Protein AF-A0A534KWX7-F1 (afdb_monomer_lite)

Foldseek 3Di:
DEEAEDQAALDDRDGDPVRVVVVVVCVVVVDDDDDYHYDYDYDPDGDHHPQPPNRDDD

Sequence (58 aa):
HVRVRAPGGNRSKSPGPGAQAAIRALSRAGLRIGRIEEVTPVPHDGTKPKGGRRGRRV

pLDDT: mean 92.93, std 1.67, range [86.88, 96.25]

Secondary structure (DSSP, 8-state):
-EEE----TTS--SPPTHHHHHHHHHHHTT-----EEE-----SSPPPPTTGGG----

Structure (mmCIF, N/CA/C/O backbone):
data_AF-A0A534KWX7-F1
#
_entry.id   AF-A0A534KWX7-F1
#
loop_
_atom_site.group_PDB
_atom_site.id
_atom_site.type_symbol
_atom_site.label_atom_id
_atom_site.label_alt_id
_atom_site.label_comp_id
_atom_site.label_asym_id
_atom_site.label_entity_id
_atom_site.label_seq_id
_atom_site.pdbx_PDB_ins_code
_atom_site.Cartn_x
_atom_site.Cartn_y
_atom_site.Cartn_z
_atom_site.occupancy
_atom_site.B_iso_or_equiv
_atom_site.auth_seq_id
_atom_site.auth_comp_id
_atom_site.auth_asym_id
_atom_site.auth_atom_id
_atom_site.pdbx_PDB_model_num
ATOM 1 N N . HIS A 1 1 ? -16.442 1.082 3.947 1.00 89.31 1 HIS A N 1
ATOM 2 C CA . HIS A 1 1 ? -15.799 0.407 2.799 1.00 89.31 1 HIS A CA 1
ATOM 3 C C . HIS A 1 1 ? -14.302 0.626 2.899 1.00 89.31 1 HIS A C 1
ATOM 5 O O . HIS A 1 1 ? -13.907 1.738 3.223 1.00 89.31 1 HIS A O 1
ATOM 11 N N . VAL A 1 2 ? -13.489 -0.409 2.693 1.00 92.81 2 VAL A N 1
ATOM 12 C CA . VAL A 1 2 ? -12.026 -0.345 2.819 1.00 92.81 2 VAL A CA 1
ATOM 13 C C . VAL A 1 2 ? -11.400 -0.776 1.500 1.00 92.81 2 VAL A C 1
ATOM 15 O O . VAL A 1 2 ? -11.795 -1.789 0.934 1.00 92.81 2 VAL A O 1
ATOM 18 N N . ARG A 1 3 ? -10.420 -0.012 1.017 1.00 93.75 3 ARG A N 1
ATOM 19 C CA . ARG A 1 3 ? -9.633 -0.347 -0.172 1.00 93.75 3 ARG A CA 1
ATOM 20 C C . ARG A 1 3 ? -8.179 -0.538 0.229 1.00 93.75 3 ARG A C 1
ATOM 22 O O . ARG A 1 3 ? -7.575 0.371 0.792 1.00 93.75 3 ARG A O 1
ATOM 29 N N . VAL A 1 4 ? -7.635 -1.717 -0.039 1.00 94.75 4 VAL A N 1
ATOM 30 C CA . VAL A 1 4 ? -6.242 -2.073 0.238 1.00 94.75 4 VAL A CA 1
ATOM 31 C C . VAL A 1 4 ? -5.438 -1.915 -1.041 1.00 94.75 4 VAL A C 1
ATOM 33 O O . VAL A 1 4 ? -5.861 -2.374 -2.096 1.00 94.75 4 VAL A O 1
ATOM 36 N N . ARG A 1 5 ? -4.276 -1.264 -0.952 1.00 94.19 5 ARG A N 1
ATOM 37 C CA . ARG A 1 5 ? -3.418 -0.994 -2.108 1.00 94.19 5 ARG A CA 1
ATOM 38 C C . ARG A 1 5 ? -1.962 -1.321 -1.802 1.00 94.19 5 ARG A C 1
ATOM 40 O O . ARG A 1 5 ? -1.383 -0.775 -0.865 1.00 94.19 5 ARG A O 1
ATOM 47 N N . ALA A 1 6 ? -1.361 -2.162 -2.632 1.00 93.56 6 ALA A N 1
ATOM 48 C CA . ALA A 1 6 ? 0.079 -2.348 -2.718 1.00 93.56 6 ALA A CA 1
ATOM 49 C C . ALA A 1 6 ? 0.706 -1.333 -3.696 1.00 93.56 6 ALA A C 1
ATOM 51 O O . ALA A 1 6 ? -0.007 -0.679 -4.465 1.00 93.56 6 ALA A O 1
ATOM 52 N N . PRO A 1 7 ? 2.045 -1.197 -3.716 1.00 93.44 7 PRO A N 1
ATOM 53 C CA . PRO A 1 7 ? 2.735 -0.311 -4.652 1.00 93.44 7 PRO A CA 1
ATOM 54 C C . PRO A 1 7 ? 2.337 -0.522 -6.125 1.00 93.44 7 PRO A C 1
ATOM 56 O O . PRO A 1 7 ? 2.122 0.456 -6.840 1.00 93.44 7 PRO A O 1
ATOM 59 N N . GLY A 1 8 ? 2.204 -1.780 -6.559 1.00 92.00 8 GLY A N 1
ATOM 60 C CA . GLY A 1 8 ? 1.740 -2.158 -7.895 1.00 92.00 8 GLY A CA 1
ATOM 61 C C . GLY A 1 8 ? 2.672 -1.743 -9.038 1.00 92.00 8 GLY A C 1
ATOM 62 O O . GLY A 1 8 ? 3.828 -1.358 -8.831 1.00 92.00 8 GLY A O 1
ATOM 63 N N . GLY A 1 9 ? 2.181 -1.857 -10.274 1.00 91.38 9 GLY A N 1
ATOM 64 C CA . GLY A 1 9 ? 2.963 -1.545 -11.472 1.00 91.38 9 GLY A CA 1
ATOM 65 C C . GLY A 1 9 ? 4.194 -2.447 -11.620 1.00 91.38 9 GLY A C 1
ATOM 66 O O . GLY A 1 9 ? 4.082 -3.672 -11.649 1.00 91.38 9 GLY A O 1
ATOM 67 N N . ASN A 1 10 ? 5.376 -1.828 -11.692 1.00 90.88 10 ASN A N 1
ATOM 68 C CA . ASN A 1 10 ? 6.675 -2.509 -11.757 1.00 90.88 10 ASN A CA 1
ATOM 69 C C . ASN A 1 10 ? 7.291 -2.815 -10.374 1.00 90.88 10 ASN A C 1
ATOM 71 O O . ASN A 1 10 ? 8.455 -3.216 -10.285 1.00 90.88 10 ASN A O 1
ATOM 75 N N . ARG A 1 11 ? 6.536 -2.582 -9.293 1.00 91.56 11 ARG A N 1
ATOM 76 C CA . ARG A 1 11 ? 6.923 -2.849 -7.900 1.00 91.56 11 ARG A CA 1
ATOM 77 C C . ARG A 1 11 ? 6.115 -4.028 -7.343 1.00 91.56 11 ARG A C 1
ATOM 79 O O . ARG A 1 11 ? 5.412 -4.716 -8.078 1.00 91.56 11 ARG A O 1
ATOM 86 N N . SER A 1 12 ? 6.227 -4.273 -6.034 1.00 91.06 12 SER A N 1
ATOM 87 C CA . SER A 1 12 ? 5.453 -5.324 -5.363 1.00 91.06 12 SER A CA 1
ATOM 88 C C . SER A 1 12 ? 3.953 -5.113 -5.565 1.00 91.06 12 SER A C 1
ATOM 90 O O . SER A 1 12 ? 3.430 -4.034 -5.276 1.00 91.06 12 SER A O 1
ATOM 92 N N . LYS A 1 13 ? 3.276 -6.161 -6.034 1.00 91.88 13 LYS A N 1
ATOM 93 C CA . LYS A 1 13 ? 1.817 -6.209 -6.186 1.00 91.88 13 LYS A CA 1
ATOM 94 C C . LYS A 1 13 ? 1.123 -6.742 -4.930 1.00 91.88 13 LYS A C 1
ATOM 96 O O . LYS A 1 13 ? -0.089 -6.653 -4.818 1.00 91.88 13 LYS A O 1
ATOM 101 N N . SER A 1 14 ? 1.892 -7.268 -3.980 1.00 91.25 14 SER A N 1
ATOM 102 C CA . SER A 1 14 ? 1.358 -7.812 -2.738 1.00 91.25 14 SER A CA 1
ATOM 103 C C . SER A 1 14 ? 1.307 -6.720 -1.671 1.00 91.25 14 SER A C 1
ATOM 105 O O . SER A 1 14 ? 2.347 -6.102 -1.394 1.00 91.25 14 SER A O 1
ATOM 107 N N . PRO A 1 15 ? 0.138 -6.472 -1.055 1.00 92.94 15 PRO A N 1
ATOM 108 C CA . PRO A 1 15 ? 0.046 -5.634 0.130 1.00 92.94 15 PRO A CA 1
ATOM 109 C C . PRO A 1 15 ? 0.940 -6.198 1.238 1.00 92.94 15 PRO A C 1
ATOM 111 O O . PRO A 1 15 ? 1.045 -7.412 1.414 1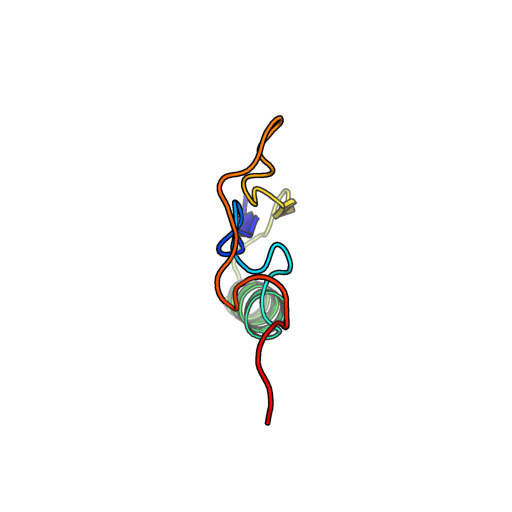.00 92.94 15 PRO A O 1
ATOM 114 N N . GLY A 1 16 ? 1.613 -5.320 1.980 1.00 93.81 16 GLY A N 1
ATOM 115 C CA . GLY A 1 16 ? 2.467 -5.743 3.089 1.00 93.81 16 GLY A CA 1
ATOM 116 C C . GLY A 1 16 ? 1.664 -6.330 4.261 1.00 93.81 16 GLY A C 1
ATOM 117 O O . GLY A 1 16 ? 0.456 -6.098 4.360 1.00 93.81 16 GLY A O 1
ATOM 118 N N . PRO A 1 17 ? 2.329 -7.012 5.213 1.00 94.25 17 PRO A N 1
ATOM 119 C CA . PRO A 1 17 ? 1.667 -7.629 6.370 1.00 94.25 17 PRO A CA 1
ATOM 120 C C . PRO A 1 17 ? 0.880 -6.620 7.228 1.00 94.25 17 PRO A C 1
ATOM 122 O O . PRO A 1 17 ? -0.115 -6.976 7.860 1.00 94.25 17 PRO A O 1
ATOM 125 N N . GLY A 1 18 ? 1.272 -5.340 7.200 1.00 94.94 18 GLY A N 1
ATOM 126 C CA . GLY A 1 18 ? 0.577 -4.255 7.895 1.00 94.94 18 GLY A CA 1
ATOM 127 C C . GLY A 1 18 ? -0.845 -3.975 7.392 1.00 94.94 18 GLY A C 1
ATOM 128 O O . GLY A 1 18 ? -1.648 -3.437 8.150 1.00 94.94 18 GLY A O 1
ATOM 129 N N . ALA A 1 19 ? -1.196 -4.375 6.164 1.00 94.19 19 ALA A N 1
ATOM 130 C CA . ALA A 1 19 ? -2.533 -4.144 5.616 1.00 94.19 19 ALA A CA 1
ATOM 131 C C . ALA A 1 19 ? -3.618 -4.834 6.459 1.00 94.19 19 ALA A C 1
ATOM 133 O O . ALA A 1 19 ? -4.593 -4.206 6.874 1.00 94.19 19 ALA A O 1
ATOM 134 N N . GLN A 1 20 ? -3.407 -6.110 6.787 1.00 93.31 20 GLN A N 1
ATOM 135 C CA . GLN A 1 20 ? -4.365 -6.879 7.578 1.00 93.31 20 GLN A CA 1
ATOM 136 C C . GLN A 1 20 ? -4.387 -6.436 9.046 1.00 93.31 20 GLN A C 1
ATOM 138 O O . GLN A 1 20 ? -5.443 -6.430 9.680 1.00 93.31 20 GLN A O 1
ATOM 143 N N . ALA A 1 21 ? -3.236 -6.026 9.585 1.00 95.12 21 ALA A N 1
ATOM 144 C CA . ALA A 1 21 ? -3.150 -5.477 10.935 1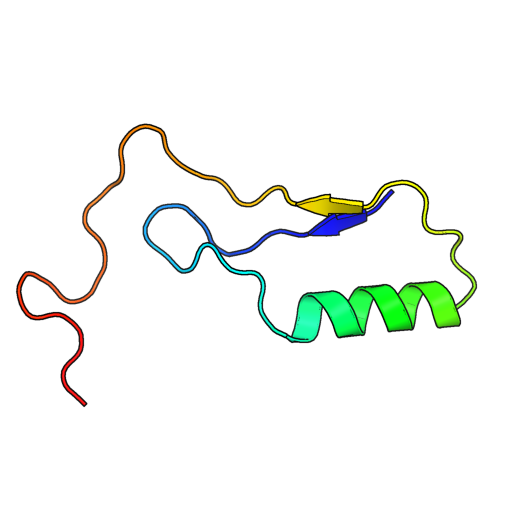.00 95.12 21 ALA A CA 1
ATOM 145 C C . ALA A 1 21 ? -3.971 -4.181 11.075 1.00 95.12 21 A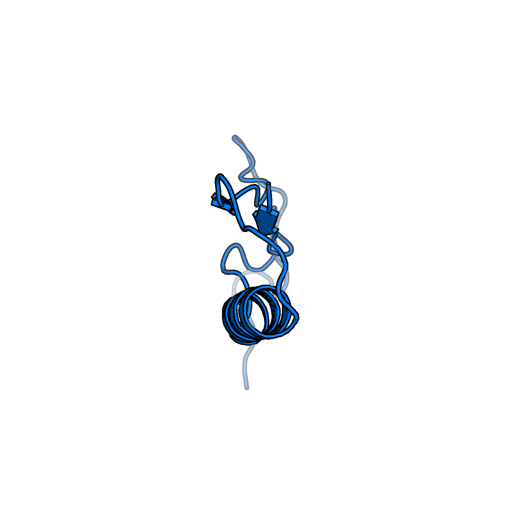LA A C 1
ATOM 147 O O . ALA A 1 21 ? -4.735 -4.047 12.032 1.00 95.12 21 ALA A O 1
ATOM 148 N N . ALA A 1 22 ? -3.885 -3.275 10.095 1.00 94.50 22 ALA A N 1
ATOM 149 C CA . ALA A 1 22 ? -4.646 -2.027 10.081 1.00 94.50 22 ALA A CA 1
ATOM 150 C C . ALA A 1 22 ? -6.163 -2.270 9.999 1.00 94.50 22 ALA A C 1
ATOM 152 O O . ALA A 1 22 ? -6.919 -1.691 10.776 1.00 94.50 22 ALA A O 1
ATOM 153 N N . ILE A 1 23 ? -6.616 -3.183 9.130 1.00 93.75 23 ILE A N 1
ATOM 154 C CA . ILE A 1 23 ? -8.038 -3.563 9.032 1.00 93.75 23 ILE A CA 1
ATOM 155 C C . ILE A 1 23 ? -8.559 -4.079 10.378 1.00 93.75 23 ILE A C 1
ATOM 157 O O . ILE A 1 23 ? -9.618 -3.658 10.845 1.00 93.75 23 ILE A O 1
ATOM 161 N N . ARG A 1 24 ? -7.797 -4.962 11.034 1.00 94.19 24 ARG A N 1
ATOM 162 C CA . ARG A 1 24 ? -8.160 -5.496 12.355 1.00 94.19 24 ARG A CA 1
ATOM 163 C C . ARG A 1 24 ? -8.231 -4.400 13.417 1.00 94.19 24 ARG A C 1
ATOM 165 O O . ARG A 1 24 ? -9.135 -4.433 14.246 1.00 94.19 24 ARG A O 1
ATOM 172 N N . ALA A 1 25 ? -7.307 -3.440 13.402 1.00 96.06 25 ALA A N 1
ATOM 173 C CA . ALA A 1 25 ? -7.319 -2.315 14.335 1.00 96.06 25 ALA A CA 1
ATOM 174 C C . ALA A 1 25 ? -8.565 -1.433 14.150 1.00 96.06 25 ALA A C 1
ATOM 176 O O . ALA A 1 25 ? -9.233 -1.115 15.129 1.00 96.06 25 ALA A O 1
ATOM 177 N N . LEU A 1 26 ? -8.933 -1.119 12.904 1.00 93.38 26 LEU A N 1
ATOM 178 C CA . LEU A 1 26 ? -10.135 -0.337 12.591 1.00 93.38 26 LEU A CA 1
ATOM 179 C C . LEU A 1 26 ? -11.419 -1.053 13.028 1.00 93.38 26 LEU A C 1
ATOM 181 O O . LEU A 1 26 ? -12.314 -0.426 13.589 1.00 93.38 26 LEU A O 1
ATOM 185 N N . SER A 1 27 ? -11.488 -2.373 12.833 1.00 94.12 27 SER A N 1
ATOM 186 C CA . SER A 1 27 ? -12.612 -3.175 13.324 1.00 94.12 27 SER A CA 1
ATOM 187 C C . SER A 1 27 ? -12.704 -3.160 14.853 1.00 94.12 27 SER A C 1
ATOM 189 O O . SER A 1 27 ? -13.804 -3.076 15.390 1.00 94.12 27 SER A O 1
ATOM 191 N N . ARG A 1 28 ? -11.568 -3.227 15.561 1.00 96.25 28 ARG A N 1
ATOM 192 C CA . ARG A 1 28 ? -11.523 -3.151 17.034 1.00 96.25 28 ARG A CA 1
ATOM 193 C C . ARG A 1 28 ? -11.874 -1.767 17.570 1.00 96.25 28 ARG A C 1
ATOM 195 O O . ARG A 1 28 ? -12.446 -1.677 18.646 1.00 96.25 28 ARG A O 1
ATOM 202 N N . ALA A 1 29 ? -11.581 -0.712 16.814 1.00 95.06 29 ALA A N 1
ATOM 203 C CA . ALA A 1 29 ? -11.969 0.658 17.140 1.00 95.06 29 ALA A CA 1
ATOM 204 C C . ALA A 1 29 ? -13.484 0.922 16.988 1.00 95.06 29 ALA A C 1
ATOM 206 O O . ALA A 1 29 ? -13.931 2.043 17.209 1.00 95.06 29 ALA A O 1
ATOM 207 N N . GLY A 1 30 ? -14.281 -0.084 16.602 1.00 93.06 30 GLY A N 1
ATOM 208 C CA . GLY A 1 30 ? -15.741 0.013 16.508 1.00 93.06 30 GLY A CA 1
ATOM 209 C C . GLY A 1 30 ? -16.266 0.458 15.141 1.00 93.06 30 GLY A C 1
ATOM 210 O O . GLY A 1 30 ? -17.472 0.648 14.979 1.00 93.06 30 GLY A O 1
ATOM 211 N N . LEU A 1 31 ? -15.402 0.596 14.129 1.00 93.12 31 LEU A N 1
ATOM 212 C CA . LEU A 1 31 ? -15.843 0.920 12.773 1.00 93.12 31 LEU A CA 1
ATOM 213 C C . LEU A 1 31 ? -16.473 -0.306 12.104 1.00 93.12 31 LEU A C 1
ATOM 215 O O . LEU A 1 31 ? -15.856 -1.367 11.991 1.00 93.12 31 LEU A O 1
ATOM 219 N N . ARG A 1 32 ? -17.694 -0.144 11.583 1.00 92.06 32 ARG A N 1
ATOM 220 C CA . ARG A 1 32 ? -18.369 -1.180 10.788 1.00 92.06 32 ARG A CA 1
ATOM 221 C C . ARG A 1 32 ? -17.736 -1.253 9.401 1.00 92.06 32 ARG A C 1
ATOM 223 O O . ARG A 1 32 ? -17.974 -0.409 8.533 1.00 92.06 32 ARG A O 1
ATOM 230 N N . ILE A 1 33 ? -16.911 -2.271 9.188 1.00 89.44 33 ILE A N 1
ATOM 231 C CA . ILE A 1 33 ? -16.289 -2.526 7.890 1.00 89.44 33 ILE A CA 1
ATOM 232 C C . ILE A 1 33 ? -17.332 -3.171 6.968 1.00 89.44 33 ILE A C 1
ATOM 234 O O . ILE A 1 33 ? -17.847 -4.243 7.257 1.00 89.44 33 ILE A O 1
ATOM 238 N N . GLY A 1 34 ? -17.662 -2.482 5.872 1.00 91.75 34 GLY A N 1
ATOM 239 C CA . GLY A 1 34 ? -18.472 -3.023 4.773 1.00 91.75 34 GLY A CA 1
ATOM 240 C C . GLY A 1 34 ? -17.626 -3.903 3.846 1.00 91.75 34 GLY A C 1
ATOM 241 O O . GLY A 1 34 ? -16.960 -4.826 4.298 1.00 91.75 34 GLY A O 1
ATOM 242 N N . ARG A 1 35 ? -17.582 -3.590 2.543 1.00 92.88 35 ARG A N 1
ATOM 243 C CA . ARG A 1 35 ? -16.706 -4.324 1.608 1.00 92.88 35 ARG A CA 1
ATOM 244 C C . ARG A 1 35 ? -15.235 -3.957 1.784 1.00 92.88 35 ARG A C 1
ATOM 246 O O . ARG A 1 35 ? -14.913 -2.792 2.053 1.00 92.88 35 ARG A O 1
ATOM 253 N N . ILE A 1 36 ? -14.387 -4.961 1.586 1.00 93.12 36 ILE A N 1
ATOM 254 C CA . ILE A 1 36 ? -12.934 -4.848 1.500 1.00 93.12 36 ILE A CA 1
ATOM 255 C C . ILE A 1 36 ? -12.547 -5.173 0.057 1.00 93.12 36 ILE A C 1
ATOM 257 O O . ILE A 1 36 ? -12.887 -6.242 -0.440 1.00 93.12 36 ILE A O 1
ATOM 261 N N . GLU A 1 37 ? -11.865 -4.248 -0.607 1.00 94.19 37 GLU A N 1
ATOM 262 C CA . GLU A 1 37 ? -11.457 -4.378 -2.009 1.00 94.19 37 GLU A CA 1
ATOM 263 C C . GLU A 1 37 ? -9.937 -4.244 -2.127 1.00 94.19 37 GLU A C 1
ATOM 265 O O . GLU A 1 37 ? -9.333 -3.344 -1.542 1.00 94.19 37 GLU A O 1
ATOM 270 N N . GLU A 1 38 ? -9.321 -5.133 -2.896 1.00 91.81 38 GLU A N 1
ATOM 271 C CA . GLU A 1 38 ? -7.915 -5.056 -3.287 1.00 91.81 38 GLU A CA 1
ATOM 272 C C . GLU A 1 38 ? -7.843 -4.231 -4.582 1.00 91.81 38 GLU A C 1
ATOM 274 O O . GLU A 1 38 ? -8.486 -4.574 -5.570 1.00 91.81 38 GLU A O 1
ATOM 279 N N . VAL A 1 39 ? -7.146 -3.093 -4.551 1.00 95.12 39 VAL A N 1
ATOM 280 C CA . VAL A 1 39 ? -7.110 -2.115 -5.656 1.00 95.12 39 VAL A CA 1
ATOM 281 C C . VAL A 1 39 ? -5.686 -1.834 -6.135 1.00 95.12 39 VAL A C 1
ATOM 283 O O . VAL A 1 39 ? -5.379 -0.742 -6.626 1.00 95.12 39 VAL A O 1
ATOM 286 N N . THR A 1 40 ? -4.773 -2.789 -5.955 1.00 94.94 40 THR A N 1
ATOM 287 C CA . THR A 1 40 ? -3.409 -2.664 -6.464 1.00 94.94 40 THR A CA 1
ATOM 288 C C . THR A 1 40 ? -3.430 -2.529 -7.984 1.00 94.94 40 THR A C 1
ATOM 290 O O . THR A 1 40 ? -4.009 -3.367 -8.672 1.00 94.94 40 THR A O 1
ATOM 293 N N . PRO A 1 41 ? -2.765 -1.504 -8.547 1.00 93.81 41 PRO A N 1
ATOM 294 C CA . PRO A 1 41 ? -2.739 -1.328 -9.988 1.00 93.81 41 PRO A CA 1
ATOM 295 C C . PRO A 1 41 ? -1.916 -2.443 -10.641 1.00 93.81 41 PRO A C 1
ATOM 297 O O . PRO A 1 41 ? -0.695 -2.534 -10.451 1.00 93.81 41 PRO A O 1
ATOM 300 N N . VAL A 1 42 ? -2.593 -3.270 -11.436 1.00 91.62 42 VAL A N 1
ATOM 301 C CA . VAL A 1 42 ? -1.983 -4.258 -12.328 1.00 91.62 42 VAL A CA 1
ATOM 302 C C . VAL A 1 42 ? -1.998 -3.675 -13.739 1.00 91.62 42 VAL A C 1
ATOM 304 O O . VAL A 1 42 ? -3.077 -3.450 -14.283 1.00 91.62 42 VAL A O 1
ATOM 307 N N . PRO A 1 43 ? -0.832 -3.370 -14.327 1.00 91.44 43 PRO A N 1
ATOM 308 C CA . PRO A 1 43 ? -0.792 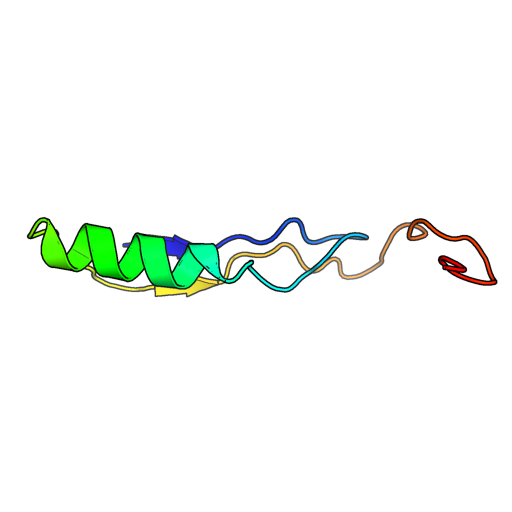-2.822 -15.671 1.00 91.44 43 PRO A CA 1
ATOM 309 C C . PRO A 1 43 ? -1.011 -3.935 -16.705 1.00 91.44 43 PRO A C 1
ATOM 311 O O . PRO A 1 43 ? -0.528 -5.051 -16.503 1.00 91.44 43 PRO A O 1
ATOM 314 N N . HIS A 1 44 ? -1.699 -3.623 -17.807 1.00 91.62 44 HIS A N 1
ATOM 315 C CA . HIS A 1 44 ? -1.809 -4.531 -18.957 1.00 91.62 44 HIS A CA 1
ATOM 316 C C . HIS A 1 44 ? -0.425 -4.796 -19.572 1.00 91.62 44 HIS A C 1
ATOM 318 O O . HIS A 1 44 ? -0.058 -5.951 -19.746 1.00 91.62 44 HIS A O 1
ATOM 324 N N . ASP A 1 45 ? 0.374 -3.733 -19.740 1.00 92.56 45 ASP A N 1
ATOM 325 C CA . ASP A 1 45 ? 1.793 -3.781 -20.105 1.00 92.56 45 ASP A CA 1
ATOM 326 C C . ASP A 1 45 ? 2.652 -3.032 -19.077 1.00 92.56 45 ASP A C 1
ATOM 328 O O . ASP A 1 45 ? 2.322 -1.929 -18.636 1.00 92.56 45 ASP A O 1
ATOM 332 N N . GLY A 1 46 ? 3.771 -3.631 -18.663 1.00 90.19 46 GLY A N 1
ATOM 333 C CA . GLY A 1 46 ? 4.617 -3.112 -17.586 1.00 90.19 46 GLY A CA 1
ATOM 334 C C . GLY A 1 46 ? 5.880 -2.394 -18.065 1.00 90.19 46 GLY A C 1
ATOM 335 O O . GLY A 1 46 ? 6.531 -2.812 -19.018 1.00 90.19 46 GLY A O 1
ATOM 336 N N . THR A 1 47 ? 6.305 -1.359 -17.334 1.00 92.50 47 THR A N 1
ATOM 337 C CA . THR A 1 47 ? 7.658 -0.799 -17.485 1.00 92.50 47 THR A CA 1
ATOM 338 C C . THR A 1 47 ? 8.707 -1.717 -16.848 1.00 92.50 47 THR A C 1
ATOM 340 O O . THR A 1 47 ? 8.409 -2.494 -15.936 1.00 92.50 47 THR A O 1
ATOM 343 N N . LYS A 1 48 ? 9.965 -1.622 -17.300 1.00 93.12 48 LYS A N 1
ATOM 344 C CA . LYS A 1 48 ? 11.067 -2.463 -16.805 1.00 93.12 48 LYS A CA 1
ATOM 345 C C . LYS A 1 48 ? 11.223 -2.350 -15.271 1.00 93.12 48 LYS A C 1
ATOM 347 O O . LYS A 1 48 ? 11.396 -1.236 -14.767 1.00 93.12 48 LYS A O 1
ATOM 352 N N . PRO A 1 49 ? 11.203 -3.467 -14.516 1.00 92.50 49 PRO A N 1
ATOM 353 C CA . PRO A 1 49 ? 11.405 -3.456 -13.069 1.00 92.50 49 PRO A CA 1
ATOM 354 C C . PRO A 1 49 ? 12.874 -3.204 -12.688 1.00 92.50 49 PRO A C 1
ATOM 356 O O . PRO A 1 49 ? 13.800 -3.378 -13.487 1.00 92.50 49 PRO A O 1
ATOM 359 N N . LYS A 1 50 ? 13.101 -2.795 -11.433 1.00 92.94 50 LYS A N 1
ATOM 360 C CA . LYS A 1 50 ? 14.452 -2.583 -10.882 1.00 92.94 50 LYS A CA 1
ATOM 361 C C . LYS A 1 50 ? 15.211 -3.917 -10.756 1.00 92.94 50 LYS A C 1
ATOM 363 O O . LYS A 1 50 ? 14.606 -4.948 -10.492 1.00 92.94 50 LYS A O 1
ATOM 368 N N . GLY A 1 51 ? 16.541 -3.883 -10.900 1.00 93.19 51 GLY A N 1
ATOM 369 C CA . GLY A 1 51 ? 17.426 -5.061 -10.797 1.00 93.19 51 GLY A CA 1
ATOM 370 C C . GLY A 1 51 ? 18.061 -5.510 -12.121 1.00 93.19 51 GLY A C 1
ATOM 371 O O . GLY A 1 51 ? 18.959 -6.348 -12.126 1.00 93.19 51 GLY A O 1
ATOM 372 N N . GLY A 1 52 ? 17.651 -4.933 -13.255 1.00 92.06 52 GLY A N 1
ATOM 373 C CA . GLY A 1 52 ? 18.215 -5.280 -14.563 1.00 92.06 52 GLY A CA 1
ATOM 374 C C . GLY A 1 52 ? 18.013 -6.760 -14.919 1.00 92.06 52 GLY A C 1
ATOM 375 O O . GLY A 1 52 ? 17.142 -7.424 -14.369 1.00 92.06 52 GLY A O 1
ATOM 376 N N . ARG A 1 53 ? 18.822 -7.298 -15.841 1.00 92.75 53 ARG A N 1
ATOM 377 C CA . ARG A 1 53 ? 18.684 -8.694 -16.312 1.00 92.75 53 ARG A CA 1
ATOM 378 C C . ARG A 1 53 ? 18.937 -9.735 -15.214 1.00 92.75 53 ARG A C 1
ATOM 380 O O . ARG A 1 53 ? 18.413 -10.835 -15.286 1.00 92.75 53 ARG A O 1
ATOM 387 N N . ARG A 1 54 ? 19.789 -9.405 -14.241 1.00 93.88 54 ARG A N 1
ATOM 388 C CA . ARG A 1 54 ? 20.292 -10.340 -13.221 1.00 93.88 54 ARG A CA 1
ATOM 389 C C . ARG A 1 54 ? 19.571 -10.217 -11.874 1.00 93.88 54 ARG A C 1
ATOM 391 O O . ARG A 1 54 ? 19.850 -11.017 -10.990 1.00 93.88 54 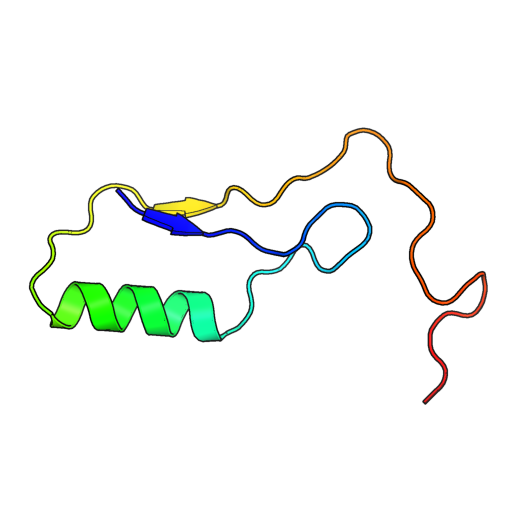ARG A O 1
ATOM 398 N N . GLY A 1 55 ? 18.685 -9.234 -11.718 1.00 93.94 55 GLY A N 1
ATOM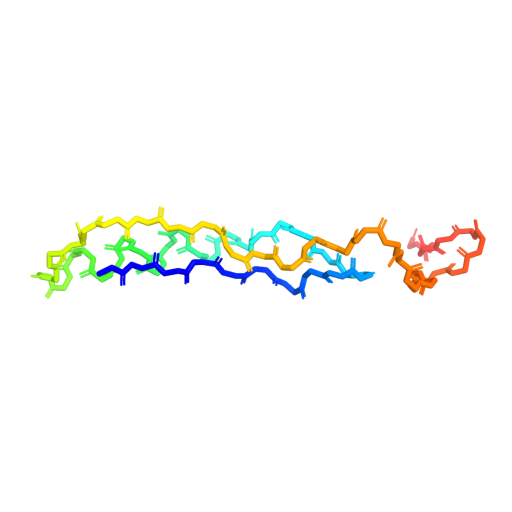 399 C CA . GLY A 1 55 ? 17.987 -8.966 -10.465 1.00 93.94 55 GLY A CA 1
ATOM 400 C C . GLY A 1 55 ? 18.891 -8.419 -9.355 1.00 93.94 55 GLY A C 1
ATOM 401 O O . GLY A 1 55 ? 20.052 -8.063 -9.564 1.00 93.94 55 GLY A O 1
ATOM 402 N N . ARG A 1 56 ? 18.326 -8.339 -8.147 1.00 93.50 56 ARG A N 1
ATOM 403 C CA . ARG A 1 56 ? 19.059 -7.990 -6.925 1.00 93.50 56 ARG A CA 1
ATOM 404 C C . ARG A 1 56 ? 19.928 -9.183 -6.511 1.00 93.50 56 ARG A C 1
ATOM 406 O O . ARG A 1 56 ? 19.397 -10.270 -6.317 1.00 93.50 56 ARG A O 1
ATOM 413 N N . ARG A 1 57 ? 21.236 -8.966 -6.357 1.00 92.50 57 ARG A N 1
ATOM 414 C CA . ARG A 1 57 ? 22.189 -9.936 -5.799 1.00 92.50 57 ARG A CA 1
ATOM 415 C C . ARG A 1 57 ? 22.523 -9.481 -4.382 1.00 92.50 57 ARG A C 1
ATOM 417 O O . ARG A 1 57 ? 23.069 -8.390 -4.227 1.00 92.50 57 ARG A O 1
ATOM 424 N N . VAL A 1 58 ? 22.075 -10.248 -3.395 1.00 86.88 58 VAL A N 1
ATOM 425 C CA . VAL A 1 58 ? 22.422 -10.106 -1.974 1.00 86.88 58 VAL A CA 1
ATOM 426 C C . VAL A 1 58 ? 23.277 -11.284 -1.563 1.00 86.88 58 VAL A C 1
ATOM 428 O O . VAL A 1 58 ? 23.091 -12.353 -2.188 1.00 86.88 58 VAL A O 1
#

Radius of gyration: 15.5 Å; chains: 1; bounding box: 41×11×37 Å